Protein AF-A0A2V6M5D1-F1 (afdb_monomer)

Mean predicted aligned error: 11.94 Å

Radius of gyration: 28.1 Å; Cα contacts (8 Å, |Δi|>4): 38; chains: 1; bounding box: 51×30×99 Å

Sequence (93 aa):
MRTALLALLITTSAYAQPTPPLRIGKISVEPLDVYSPAEETHGSFYRLADRLHVETRRKVIERFLLFHEGDVYQPQRLEETERNLRALAFLKS

pLDDT: mean 78.88, std 15.11, range [47.56, 96.44]

Structure (mmCIF, N/CA/C/O backbone):
data_AF-A0A2V6M5D1-F1
#
_entry.id   AF-A0A2V6M5D1-F1
#
loop_
_atom_site.group_PDB
_atom_site.id
_atom_site.type_symbol
_atom_site.label_atom_id
_atom_site.label_alt_id
_atom_site.label_comp_id
_atom_site.label_asym_id
_atom_site.label_entity_id
_atom_site.label_seq_id
_atom_site.pdbx_PDB_ins_code
_atom_site.Cartn_x
_atom_site.Cartn_y
_atom_site.Cartn_z
_atom_site.occupancy
_atom_site.B_iso_or_equiv
_atom_site.auth_seq_id
_atom_site.auth_comp_id
_atom_site.auth_asym_id
_atom_site.auth_atom_id
_atom_site.pdbx_PDB_model_num
ATOM 1 N N . MET A 1 1 ? -28.855 17.820 73.014 1.00 47.56 1 MET A N 1
ATOM 2 C CA . MET A 1 1 ? -29.019 18.469 71.694 1.00 47.56 1 MET A CA 1
ATOM 3 C C . MET A 1 1 ? -27.808 18.101 70.843 1.00 47.56 1 MET A C 1
ATOM 5 O O . MET A 1 1 ? -26.784 18.760 70.935 1.00 47.56 1 MET A O 1
ATOM 9 N N . ARG A 1 2 ? -27.852 16.957 70.147 1.00 47.69 2 ARG A N 1
ATOM 10 C CA . ARG A 1 2 ? -26.720 16.418 69.374 1.00 47.69 2 ARG A CA 1
ATOM 11 C C . ARG A 1 2 ? -27.166 16.214 67.927 1.00 47.69 2 ARG A C 1
ATOM 13 O O . ARG A 1 2 ? -28.024 15.385 67.671 1.00 47.69 2 ARG A O 1
ATOM 20 N N . THR A 1 3 ? -26.591 17.049 67.062 1.00 68.44 3 THR A N 1
ATOM 21 C CA . THR A 1 3 ? -26.067 16.750 65.718 1.00 68.44 3 THR A CA 1
ATOM 22 C C . THR A 1 3 ? -26.927 15.953 64.735 1.00 68.44 3 THR A C 1
ATOM 24 O O . THR A 1 3 ? -27.137 14.761 64.923 1.00 68.44 3 THR A O 1
ATOM 27 N N . ALA A 1 4 ? -27.213 16.561 63.581 1.00 49.47 4 ALA A N 1
ATO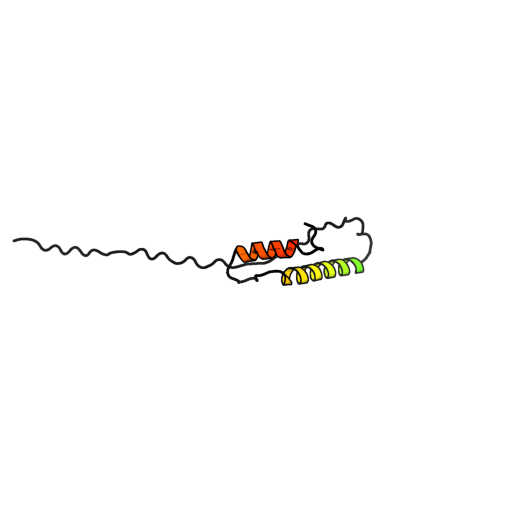M 28 C CA . ALA A 1 4 ? -27.265 15.840 62.309 1.00 49.47 4 ALA A CA 1
ATOM 29 C C . ALA A 1 4 ? -26.898 16.790 61.153 1.00 49.47 4 ALA A C 1
ATOM 31 O O . ALA A 1 4 ? -27.758 17.407 60.534 1.00 49.47 4 ALA A O 1
ATOM 32 N N . LEU A 1 5 ? -25.595 16.941 60.899 1.00 53.66 5 LEU A N 1
ATOM 33 C CA . LEU A 1 5 ? -25.072 17.471 59.639 1.00 53.66 5 LEU A CA 1
ATOM 34 C C . LEU A 1 5 ? -25.016 16.299 58.654 1.00 53.66 5 LEU A C 1
ATOM 36 O O . LEU A 1 5 ? -24.256 15.354 58.859 1.00 53.66 5 LEU A O 1
ATOM 40 N N . LEU A 1 6 ? -25.854 16.342 57.619 1.00 53.69 6 LEU A N 1
ATOM 41 C CA . LEU A 1 6 ? -25.853 15.371 56.529 1.00 53.69 6 LEU A CA 1
ATOM 42 C C . LEU A 1 6 ? -24.736 15.754 55.545 1.00 53.69 6 LEU A C 1
ATOM 44 O O . LEU A 1 6 ? -24.839 16.761 54.848 1.00 53.69 6 LEU A O 1
ATOM 48 N N . ALA A 1 7 ? -23.656 14.975 55.505 1.00 57.41 7 ALA A N 1
ATOM 49 C CA . ALA A 1 7 ? -22.606 15.115 54.501 1.00 57.41 7 ALA A CA 1
ATOM 50 C C . ALA A 1 7 ? -22.949 14.234 53.290 1.00 57.41 7 ALA A C 1
ATOM 52 O O . ALA A 1 7 ? -22.912 13.007 53.371 1.00 57.41 7 ALA A O 1
ATOM 53 N N . LEU A 1 8 ? -23.305 14.866 52.171 1.00 60.06 8 LEU A N 1
ATOM 54 C CA . LEU A 1 8 ? -23.537 14.200 50.892 1.00 60.06 8 LEU A CA 1
ATOM 55 C C . LEU A 1 8 ? -22.181 13.955 50.211 1.00 60.06 8 LEU A C 1
ATOM 57 O O . LEU A 1 8 ? -21.603 14.857 49.608 1.00 60.06 8 LEU A O 1
ATOM 61 N N . LEU A 1 9 ? -21.651 12.740 50.343 1.00 61.53 9 LEU A N 1
ATOM 62 C CA . LEU A 1 9 ? -20.453 12.288 49.632 1.00 61.53 9 LEU A CA 1
ATOM 63 C C . LEU A 1 9 ? -20.813 11.988 48.172 1.00 61.53 9 LEU A C 1
ATOM 65 O O . LEU A 1 9 ? -21.402 10.954 47.868 1.00 61.53 9 LEU A O 1
ATOM 69 N N . ILE A 1 10 ? -20.459 12.899 47.267 1.00 64.94 10 ILE A N 1
ATOM 70 C CA . ILE A 1 10 ? -20.513 12.659 45.823 1.00 64.94 10 ILE A CA 1
ATOM 71 C C . ILE A 1 10 ? -19.240 11.895 45.443 1.00 64.94 10 ILE A C 1
ATOM 73 O O . ILE A 1 10 ? -18.151 12.463 45.407 1.00 64.94 10 ILE A O 1
ATOM 77 N N . THR A 1 11 ? -19.362 10.597 45.181 1.00 66.44 11 THR A N 1
ATOM 78 C CA . THR A 1 11 ? -18.289 9.771 44.617 1.00 66.44 11 THR A CA 1
ATOM 79 C C . THR A 1 11 ? -18.217 9.983 43.104 1.00 66.44 11 THR A C 1
ATOM 81 O O . THR A 1 11 ? -18.936 9.360 42.327 1.00 66.44 11 THR A O 1
ATOM 84 N N . THR A 1 12 ? -17.331 10.867 42.652 1.00 69.25 12 THR A N 1
ATOM 85 C CA . THR A 1 12 ? -16.960 10.982 41.236 1.00 69.25 12 THR A CA 1
ATOM 86 C C . THR A 1 12 ? -16.087 9.792 40.836 1.00 69.25 12 THR A C 1
ATOM 88 O O . THR A 1 12 ? -14.880 9.785 41.062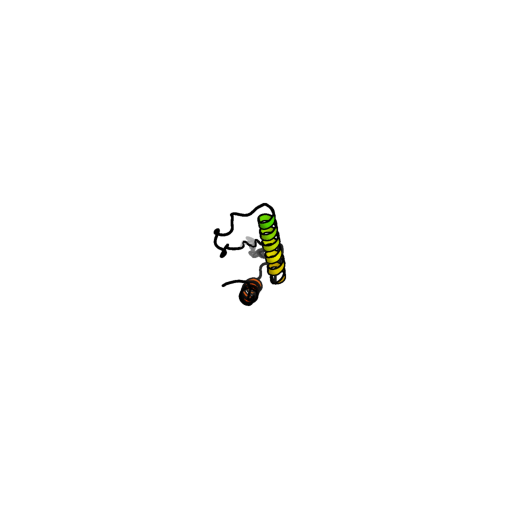 1.00 69.25 12 THR A O 1
ATOM 91 N N . SER A 1 13 ? -16.682 8.762 40.229 1.00 68.25 13 SER A N 1
ATOM 92 C CA . SER A 1 13 ? -15.898 7.771 39.481 1.00 68.25 13 SER A CA 1
ATOM 93 C C . SER A 1 13 ? -15.396 8.406 38.188 1.00 68.25 13 SER A C 1
ATOM 95 O O . SER A 1 13 ? -16.189 8.834 37.349 1.00 68.25 13 SER A O 1
ATOM 97 N N . ALA A 1 14 ? -14.076 8.471 38.027 1.00 71.50 14 ALA A N 1
ATOM 98 C CA . ALA A 1 14 ? -13.444 8.843 36.771 1.00 71.50 14 ALA A CA 1
ATOM 99 C C . ALA A 1 14 ? -13.674 7.719 35.749 1.00 71.50 14 ALA A C 1
ATOM 101 O O . ALA A 1 14 ? -13.009 6.686 35.783 1.00 71.50 14 ALA A O 1
ATOM 102 N N . TYR A 1 15 ? -14.635 7.905 34.846 1.00 72.31 15 TYR A N 1
ATOM 103 C CA . TYR A 1 15 ? -14.753 7.053 33.669 1.00 72.31 15 TYR A CA 1
ATOM 104 C C . TYR A 1 15 ? -13.576 7.358 32.740 1.00 72.31 15 TYR A C 1
ATOM 106 O O . TYR A 1 15 ? -13.514 8.431 32.139 1.00 72.31 15 TYR A O 1
ATOM 114 N N . ALA A 1 16 ? -12.632 6.422 32.624 1.00 75.06 16 ALA A N 1
ATOM 115 C CA . ALA A 1 16 ? -11.635 6.461 31.565 1.00 75.06 16 ALA A CA 1
ATOM 116 C C . ALA A 1 16 ? -12.376 6.371 30.225 1.00 75.06 16 ALA A C 1
ATOM 118 O O . ALA A 1 16 ? -13.015 5.361 29.925 1.00 75.06 16 ALA A O 1
ATOM 119 N N . GLN A 1 17 ? -12.354 7.450 29.447 1.00 77.12 17 GLN A N 1
ATOM 120 C CA . GLN A 1 17 ? -12.951 7.437 28.120 1.00 77.12 17 GLN A CA 1
ATOM 121 C C . GLN A 1 17 ? -12.090 6.535 27.227 1.00 77.12 17 GLN A C 1
ATOM 123 O O . GLN A 1 17 ? -10.876 6.743 27.166 1.00 77.12 17 GLN A O 1
ATOM 128 N N . PRO A 1 18 ? -12.668 5.525 26.558 1.00 78.75 18 PRO A N 1
ATOM 129 C CA . PRO A 1 18 ? -11.906 4.693 25.643 1.00 78.75 18 PRO A CA 1
ATOM 130 C C . PRO A 1 18 ? -11.384 5.568 24.503 1.00 78.75 18 PRO A C 1
ATOM 132 O O . PRO A 1 18 ? -12.164 6.196 23.784 1.00 78.75 18 PRO A O 1
ATOM 135 N N . THR A 1 19 ? -10.061 5.626 24.346 1.00 84.75 19 THR A N 1
ATOM 136 C CA . THR A 1 19 ? -9.444 6.311 23.211 1.00 84.75 19 THR A CA 1
ATOM 137 C C . THR A 1 19 ? -9.910 5.625 21.929 1.00 84.75 19 THR A C 1
ATOM 139 O O . THR A 1 19 ? -9.806 4.397 21.831 1.00 84.75 19 THR A O 1
ATOM 142 N N . PRO A 1 20 ? -10.437 6.373 20.946 1.00 85.50 20 PRO A N 1
ATOM 143 C CA . PRO A 1 20 ? -10.857 5.777 19.691 1.00 85.50 20 PRO A CA 1
ATOM 144 C C . PRO A 1 20 ? -9.661 5.090 19.011 1.00 85.50 20 PRO A C 1
ATOM 146 O O . PRO A 1 20 ? -8.540 5.605 19.073 1.00 85.50 20 PRO A O 1
ATOM 149 N N . PRO A 1 21 ? -9.873 3.929 18.368 1.00 90.56 21 PRO A N 1
ATOM 150 C CA . PRO A 1 21 ? -8.795 3.207 17.710 1.00 90.56 21 PRO A CA 1
ATOM 151 C C . PRO A 1 21 ? -8.206 4.045 16.573 1.00 90.56 21 PRO A C 1
ATOM 153 O O . PRO A 1 21 ? -8.941 4.662 15.797 1.00 90.56 21 PRO A O 1
ATOM 156 N N . LEU A 1 22 ? -6.876 4.034 16.458 1.00 94.88 22 LEU A N 1
ATOM 157 C CA . LEU A 1 22 ? -6.179 4.661 15.339 1.00 94.88 22 LEU A CA 1
ATOM 158 C C . LEU A 1 22 ? -6.589 3.977 14.028 1.00 94.88 22 LEU A C 1
ATOM 160 O O . LEU A 1 22 ? -6.858 2.774 14.004 1.00 94.88 22 LEU A O 1
ATOM 164 N N . ARG A 1 23 ? -6.633 4.741 12.937 1.00 96.44 23 ARG A N 1
ATOM 165 C CA . ARG A 1 23 ? -6.974 4.243 11.603 1.00 96.44 23 ARG A CA 1
ATOM 166 C C . ARG A 1 23 ? -5.876 4.558 10.604 1.00 96.44 23 ARG A C 1
ATOM 168 O O . ARG A 1 23 ? -5.178 5.561 10.744 1.00 96.44 23 ARG A O 1
ATOM 175 N N . ILE A 1 24 ? -5.755 3.712 9.589 1.00 96.38 24 ILE A N 1
ATOM 176 C CA . ILE A 1 24 ? -4.898 3.979 8.437 1.00 96.38 24 ILE A CA 1
ATOM 177 C C . ILE A 1 24 ? -5.468 5.187 7.689 1.00 96.38 24 ILE A C 1
ATOM 179 O O . ILE A 1 24 ? -6.637 5.187 7.312 1.00 96.38 24 ILE A O 1
ATOM 183 N N . GLY A 1 25 ? -4.652 6.226 7.513 1.00 95.44 25 GLY A N 1
ATOM 184 C CA . GLY A 1 25 ? -5.044 7.451 6.816 1.00 95.44 25 GLY A CA 1
ATOM 185 C C . GLY A 1 25 ? -4.874 7.317 5.308 1.00 95.44 25 GLY A C 1
ATOM 186 O O . GLY A 1 25 ? -5.809 6.949 4.611 1.00 95.44 25 GLY A O 1
ATOM 187 N N . LYS A 1 26 ? -3.667 7.622 4.825 1.00 95.31 26 LYS A N 1
ATOM 188 C CA . LYS A 1 26 ? -3.293 7.541 3.413 1.00 95.31 26 LYS A CA 1
ATOM 189 C C . LYS A 1 26 ? -2.168 6.531 3.221 1.00 95.31 26 LYS A C 1
ATOM 191 O O . LYS A 1 26 ? -1.222 6.525 4.009 1.00 95.31 26 LYS A O 1
ATOM 196 N N . ILE A 1 27 ? -2.245 5.733 2.164 1.00 93.00 27 ILE A N 1
ATOM 197 C CA . ILE A 1 27 ? -1.178 4.832 1.728 1.00 93.00 27 ILE A CA 1
ATOM 198 C C . ILE A 1 27 ? -0.532 5.430 0.473 1.00 93.00 27 ILE A C 1
ATOM 200 O O . ILE A 1 27 ? -1.205 5.745 -0.507 1.00 93.00 27 ILE A O 1
ATOM 204 N N . SER A 1 28 ? 0.788 5.606 0.492 1.00 90.69 28 SER A N 1
ATOM 205 C CA . SER A 1 28 ? 1.568 6.057 -0.664 1.00 90.69 28 SER A CA 1
ATOM 206 C C . SER A 1 28 ? 2.652 5.043 -1.010 1.00 90.69 28 SER A C 1
ATOM 208 O O . SER A 1 28 ? 3.303 4.478 -0.136 1.00 90.69 28 SER A O 1
ATOM 210 N N . VAL A 1 29 ? 2.837 4.816 -2.311 1.00 87.12 29 VAL A N 1
ATOM 211 C CA . VAL A 1 29 ? 3.886 3.952 -2.858 1.00 87.12 29 VAL A CA 1
ATOM 212 C C . VAL A 1 29 ? 4.773 4.806 -3.750 1.00 87.12 29 VAL A C 1
ATOM 214 O O . VAL A 1 29 ? 4.336 5.263 -4.814 1.00 87.12 29 VAL A O 1
ATOM 217 N N . GLU A 1 30 ? 6.004 5.015 -3.296 1.00 83.56 30 GLU A N 1
ATOM 218 C CA . GLU A 1 30 ? 7.016 5.832 -3.961 1.00 83.56 30 GLU A CA 1
ATOM 219 C C . GLU A 1 30 ? 8.125 4.916 -4.495 1.00 83.56 30 GLU A C 1
ATOM 221 O O . GLU A 1 30 ? 8.846 4.301 -3.706 1.00 83.56 30 GLU A O 1
ATOM 226 N N . PRO A 1 31 ? 8.241 4.743 -5.823 1.00 75.00 31 PRO A N 1
ATOM 227 C CA . PRO A 1 31 ? 9.360 4.011 -6.394 1.00 75.00 31 PRO A CA 1
ATOM 228 C C . PRO A 1 31 ? 10.648 4.820 -6.196 1.00 75.00 31 PRO A C 1
ATOM 230 O O . PRO A 1 31 ? 10.711 5.989 -6.564 1.00 75.00 31 PRO A O 1
ATOM 233 N N . LEU A 1 32 ? 11.675 4.192 -5.623 1.00 71.88 32 LEU A N 1
ATOM 234 C CA . LEU A 1 32 ? 13.030 4.739 -5.606 1.00 71.88 32 LEU A CA 1
ATOM 235 C C . LEU A 1 32 ? 13.704 4.364 -6.929 1.00 71.88 32 LEU A C 1
ATOM 237 O O . LEU A 1 32 ? 13.841 3.177 -7.241 1.00 71.88 32 LEU A O 1
ATOM 241 N N . ASP A 1 33 ? 14.097 5.363 -7.716 1.00 61.62 33 ASP A N 1
ATOM 242 C CA . ASP A 1 33 ? 14.775 5.145 -8.992 1.00 61.62 33 ASP A CA 1
ATOM 243 C C . ASP A 1 33 ? 16.181 4.583 -8.756 1.00 61.62 33 ASP A C 1
ATOM 245 O O . ASP A 1 33 ? 17.131 5.289 -8.431 1.00 61.62 33 ASP A O 1
ATOM 249 N N . VAL A 1 34 ? 16.310 3.266 -8.916 1.00 56.38 34 VAL A N 1
ATOM 250 C CA . VAL A 1 34 ?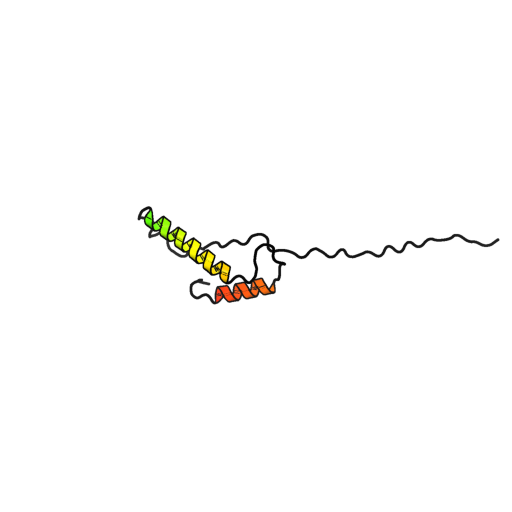 17.602 2.563 -9.007 1.00 56.38 34 VAL A CA 1
ATOM 251 C C . VAL A 1 34 ? 18.106 2.462 -10.450 1.00 56.38 34 VAL A C 1
ATOM 253 O O . VAL A 1 34 ? 19.193 1.933 -10.680 1.00 56.38 34 VAL A O 1
ATOM 256 N N . TYR A 1 35 ? 17.323 2.942 -11.419 1.00 54.34 35 TYR A N 1
ATOM 257 C CA . TYR A 1 35 ? 17.705 2.986 -12.826 1.00 54.34 35 TYR A CA 1
ATOM 258 C C . TYR A 1 35 ? 18.378 4.323 -13.124 1.00 54.34 35 TYR A C 1
ATOM 260 O O . TYR A 1 35 ? 17.842 5.391 -12.846 1.00 54.34 35 TYR A O 1
ATOM 268 N N . SER A 1 36 ? 19.599 4.246 -13.639 1.00 52.94 36 SER A N 1
ATOM 269 C CA . SER A 1 36 ? 20.432 5.393 -13.976 1.00 52.94 36 SER A CA 1
ATOM 270 C C . SER A 1 36 ? 19.727 6.297 -15.003 1.00 52.94 36 SER A C 1
ATOM 272 O O . SER A 1 36 ? 19.226 5.770 -15.995 1.00 52.94 36 SER A O 1
ATOM 274 N N . PRO A 1 37 ? 19.793 7.637 -14.884 1.00 52.69 37 PRO A N 1
ATOM 275 C CA . PRO A 1 37 ? 19.226 8.589 -15.857 1.00 52.69 37 PRO A CA 1
ATOM 276 C C . PRO A 1 37 ? 19.902 8.572 -17.250 1.00 52.69 37 PRO A C 1
ATOM 278 O O . PRO A 1 37 ? 19.694 9.457 -18.073 1.00 52.69 37 PRO A O 1
ATOM 281 N N . ALA A 1 38 ? 20.732 7.569 -17.550 1.00 53.00 38 ALA A N 1
ATOM 282 C CA . ALA A 1 38 ? 21.536 7.495 -18.768 1.00 53.00 38 ALA A CA 1
ATOM 283 C C . ALA A 1 38 ? 20.740 7.104 -20.035 1.00 53.00 38 ALA A C 1
ATOM 285 O O . ALA A 1 38 ? 21.305 7.127 -21.125 1.00 53.00 38 ALA A O 1
ATOM 286 N N . GLU A 1 39 ? 19.447 6.780 -19.922 1.00 55.00 39 GLU A N 1
ATOM 287 C CA . GLU A 1 39 ? 18.586 6.390 -21.055 1.00 55.00 39 GLU A CA 1
ATOM 288 C C . GLU A 1 39 ? 17.607 7.500 -21.509 1.00 55.00 39 GLU A C 1
ATOM 290 O O . GLU A 1 39 ? 16.819 7.298 -22.431 1.00 55.00 39 GLU A O 1
ATOM 295 N N . GLU A 1 40 ? 17.678 8.709 -20.936 1.00 53.44 40 GLU A N 1
ATOM 296 C CA . GLU A 1 40 ? 16.698 9.798 -21.147 1.00 53.44 40 GLU A CA 1
ATOM 297 C C . GLU A 1 40 ? 16.693 10.471 -22.541 1.00 53.44 40 GLU A C 1
ATOM 299 O O . GLU A 1 40 ? 15.981 11.451 -22.761 1.00 53.44 40 GLU A O 1
ATOM 304 N N . THR A 1 41 ? 17.416 9.962 -23.544 1.00 55.94 41 THR A N 1
ATOM 305 C CA . THR A 1 41 ? 17.543 10.663 -24.845 1.00 55.94 41 THR A CA 1
ATOM 306 C C . THR A 1 41 ? 16.421 10.358 -25.861 1.00 55.94 41 THR A C 1
ATOM 308 O O . THR A 1 41 ? 16.454 10.858 -26.986 1.00 55.94 41 THR A O 1
ATOM 311 N N . HIS A 1 42 ? 15.369 9.600 -25.520 1.00 56.09 42 HIS A N 1
ATOM 312 C CA . HIS A 1 42 ? 14.414 9.121 -26.536 1.00 56.09 42 HIS A CA 1
ATOM 313 C C . HIS A 1 42 ? 12.916 9.330 -26.207 1.00 56.09 42 HIS A C 1
ATOM 315 O O . HIS A 1 42 ? 12.264 8.497 -25.600 1.00 56.09 42 HIS A O 1
ATOM 321 N N . GLY A 1 43 ? 12.319 10.406 -26.743 1.00 65.75 43 GLY A N 1
ATOM 322 C CA . GLY A 1 43 ? 10.916 10.456 -27.209 1.00 65.75 43 GLY A CA 1
ATOM 323 C C . GLY A 1 43 ? 9.743 10.361 -26.204 1.00 65.75 43 GLY A C 1
ATOM 324 O O . GLY A 1 43 ? 9.874 10.146 -25.006 1.00 65.75 43 GLY A O 1
ATOM 325 N N . SER A 1 44 ? 8.518 10.544 -26.717 1.00 73.50 44 SER A N 1
ATOM 326 C CA . SER A 1 44 ? 7.257 10.466 -25.951 1.00 73.50 44 SER A CA 1
ATOM 327 C C . SER A 1 44 ? 6.841 9.043 -25.556 1.00 73.50 44 SER A C 1
ATOM 329 O O . SER A 1 44 ? 6.075 8.889 -24.608 1.00 73.50 44 SER A O 1
ATOM 331 N N . PHE A 1 45 ? 7.343 8.023 -26.258 1.00 77.12 45 PHE A N 1
ATOM 332 C CA . PHE A 1 45 ? 7.010 6.613 -26.040 1.00 77.12 45 PHE A CA 1
ATOM 333 C C . PHE A 1 45 ? 7.595 6.056 -24.733 1.00 77.12 45 PHE A C 1
ATOM 335 O O . PHE A 1 45 ? 6.879 5.411 -23.973 1.00 77.12 45 PHE A O 1
ATOM 342 N N . TYR A 1 46 ? 8.856 6.367 -24.423 1.00 69.62 46 TYR A N 1
ATOM 343 C CA . TYR A 1 46 ? 9.506 5.899 -23.194 1.00 69.62 46 TYR A CA 1
ATOM 344 C C . TYR A 1 46 ? 8.841 6.483 -21.943 1.00 69.62 46 TYR A C 1
ATOM 346 O O . TYR A 1 46 ? 8.494 5.738 -21.035 1.00 69.62 46 TYR A O 1
ATOM 354 N N . ARG A 1 47 ? 8.463 7.771 -21.969 1.00 74.56 47 ARG A N 1
ATOM 355 C CA . ARG A 1 47 ? 7.686 8.399 -20.879 1.00 74.56 47 ARG A CA 1
ATOM 356 C C . ARG A 1 47 ? 6.355 7.693 -20.591 1.00 74.56 47 ARG A C 1
ATOM 358 O O . ARG A 1 47 ? 5.874 7.715 -19.458 1.00 74.56 47 ARG A O 1
ATOM 365 N N . LEU A 1 48 ? 5.726 7.107 -21.614 1.00 81.06 48 LEU A N 1
ATOM 366 C CA . LEU A 1 48 ? 4.511 6.311 -21.438 1.00 81.06 48 LEU A CA 1
ATOM 367 C C . LEU A 1 48 ? 4.831 4.952 -20.809 1.00 81.06 48 LEU A C 1
ATOM 369 O O . LEU A 1 48 ? 4.123 4.539 -19.892 1.00 81.06 48 LEU A O 1
ATOM 373 N N . ALA A 1 49 ? 5.888 4.286 -21.278 1.00 78.06 49 ALA A N 1
ATOM 374 C CA . ALA A 1 49 ? 6.344 3.014 -20.730 1.00 78.06 49 ALA A CA 1
ATOM 375 C C . ALA A 1 49 ? 6.718 3.141 -19.245 1.00 78.06 49 ALA A C 1
ATOM 377 O O . ALA A 1 49 ? 6.242 2.346 -18.437 1.00 78.06 49 ALA A O 1
ATOM 378 N N . ASP A 1 50 ? 7.455 4.187 -18.864 1.00 78.12 50 ASP A N 1
ATOM 379 C CA . ASP A 1 50 ? 7.833 4.448 -17.471 1.00 78.12 50 ASP A CA 1
ATOM 380 C C . ASP A 1 50 ? 6.602 4.644 -16.585 1.00 78.12 50 ASP A C 1
ATOM 382 O O . ASP A 1 50 ? 6.470 4.025 -15.528 1.00 78.12 50 ASP A O 1
ATOM 386 N N . ARG A 1 51 ? 5.634 5.449 -17.042 1.00 81.62 51 ARG A N 1
ATOM 387 C CA . ARG A 1 51 ? 4.381 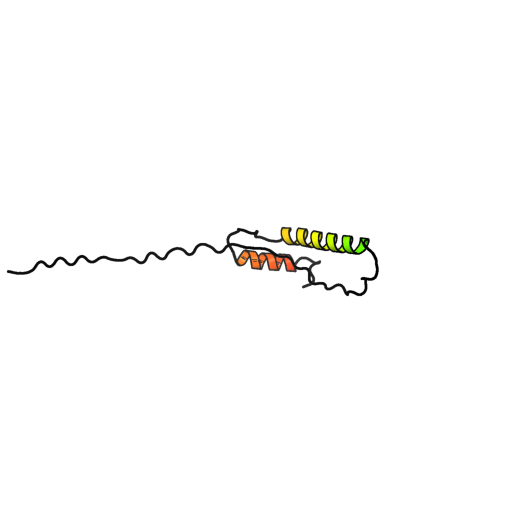5.666 -16.307 1.00 81.62 51 ARG A CA 1
ATOM 388 C C . ARG A 1 51 ? 3.582 4.376 -16.146 1.00 81.62 51 ARG A C 1
ATOM 390 O O . ARG A 1 51 ? 3.097 4.100 -15.048 1.00 81.62 51 ARG A O 1
ATOM 397 N N . LEU A 1 52 ? 3.451 3.600 -17.220 1.00 84.00 52 LEU A N 1
ATOM 398 C CA . LEU A 1 52 ? 2.762 2.312 -17.201 1.00 84.00 52 LEU A CA 1
ATOM 399 C C . LEU A 1 52 ? 3.448 1.347 -16.223 1.00 84.00 52 LEU A C 1
ATOM 401 O O . LEU A 1 52 ? 2.776 0.650 -15.461 1.00 84.00 52 LEU A O 1
ATOM 405 N N . HIS A 1 53 ? 4.781 1.339 -16.205 1.00 82.00 53 HIS A N 1
ATOM 406 C CA . HIS A 1 53 ? 5.579 0.512 -15.304 1.00 82.00 53 HIS A CA 1
ATOM 407 C C . HIS A 1 53 ? 5.383 0.908 -13.840 1.00 82.00 53 HIS A C 1
ATOM 409 O O . HIS A 1 53 ? 5.125 0.047 -12.998 1.00 82.00 53 HIS A O 1
ATOM 415 N N . VAL A 1 54 ? 5.422 2.209 -13.534 1.00 81.12 54 VAL A N 1
ATOM 416 C CA . VAL A 1 54 ? 5.154 2.745 -12.189 1.00 81.12 54 VAL A CA 1
AT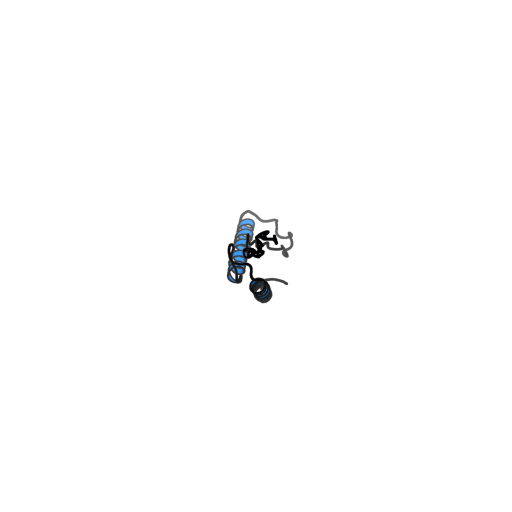OM 417 C C . VAL A 1 54 ? 3.747 2.377 -11.719 1.00 81.12 54 VAL A C 1
ATOM 419 O O . VAL A 1 54 ? 3.569 1.915 -10.590 1.00 81.12 54 VAL A O 1
ATOM 422 N N . GLU A 1 55 ? 2.737 2.540 -12.574 1.00 83.62 55 GLU A N 1
ATOM 423 C CA . GLU A 1 55 ? 1.356 2.180 -12.244 1.00 83.62 55 GLU A CA 1
ATOM 424 C C . GLU A 1 55 ? 1.200 0.672 -12.006 1.00 83.62 55 GLU A C 1
ATOM 426 O O . GLU A 1 55 ? 0.538 0.255 -11.053 1.00 83.62 55 GLU A O 1
ATOM 431 N N . THR A 1 56 ? 1.854 -0.150 -12.829 1.00 82.31 56 THR A N 1
ATOM 432 C CA . THR A 1 56 ? 1.825 -1.610 -12.693 1.00 82.31 56 THR A CA 1
ATOM 433 C C . THR A 1 56 ? 2.461 -2.049 -11.378 1.00 82.31 56 THR A C 1
ATOM 435 O O . THR A 1 56 ? 1.853 -2.821 -10.639 1.00 82.31 56 THR A O 1
ATOM 438 N N . ARG A 1 57 ? 3.636 -1.513 -11.022 1.00 84.12 57 ARG A N 1
ATOM 439 C CA . ARG A 1 57 ? 4.298 -1.804 -9.738 1.00 84.12 57 ARG A CA 1
ATOM 440 C C . ARG A 1 57 ? 3.418 -1.428 -8.550 1.00 84.12 57 ARG A C 1
ATOM 442 O O . ARG A 1 57 ? 3.281 -2.233 -7.634 1.00 84.12 57 ARG A O 1
ATOM 449 N N . ARG A 1 58 ? 2.779 -0.253 -8.588 1.00 87.44 58 ARG A N 1
ATOM 450 C CA . ARG A 1 58 ? 1.843 0.180 -7.540 1.00 87.44 58 ARG A CA 1
ATOM 451 C C . ARG A 1 58 ? 0.698 -0.817 -7.367 1.00 87.44 58 ARG A C 1
ATOM 453 O O . ARG A 1 58 ? 0.497 -1.312 -6.265 1.00 87.44 58 ARG A O 1
ATOM 460 N N . LYS A 1 59 ? 0.026 -1.183 -8.463 1.00 88.62 59 LYS A N 1
ATOM 461 C CA . LYS A 1 59 ? -1.072 -2.166 -8.456 1.00 88.62 59 LYS A CA 1
ATOM 462 C C . LYS A 1 59 ? -0.645 -3.537 -7.939 1.00 88.62 59 LYS A C 1
ATOM 464 O O . LYS A 1 59 ? -1.468 -4.266 -7.393 1.00 88.62 59 LYS A O 1
ATOM 469 N N . VAL A 1 60 ? 0.608 -3.926 -8.161 1.00 88.38 60 VAL A N 1
ATOM 470 C CA . VAL A 1 60 ? 1.153 -5.173 -7.619 1.00 88.38 60 VAL A CA 1
ATOM 471 C C . VAL A 1 60 ? 1.386 -5.032 -6.114 1.00 88.38 60 VAL A C 1
ATOM 473 O O . VAL A 1 60 ? 0.892 -5.871 -5.375 1.00 88.38 60 VAL A O 1
ATOM 476 N N . ILE A 1 61 ? 2.052 -3.967 -5.654 1.00 89.81 61 ILE A N 1
ATOM 477 C CA . ILE A 1 61 ? 2.332 -3.711 -4.227 1.00 89.81 61 ILE A CA 1
ATOM 478 C C . ILE A 1 61 ? 1.040 -3.647 -3.404 1.00 89.81 61 ILE A C 1
ATOM 480 O O . ILE A 1 61 ? 0.954 -4.298 -2.367 1.00 89.81 61 ILE A O 1
ATOM 484 N N . GLU A 1 62 ? 0.019 -2.938 -3.891 1.00 90.00 62 GLU A N 1
ATOM 485 C CA . GLU A 1 62 ? -1.286 -2.808 -3.226 1.00 90.00 62 GLU A CA 1
ATOM 486 C C . GLU A 1 62 ? -1.944 -4.166 -2.929 1.00 90.00 62 GLU A C 1
ATOM 488 O O . GLU A 1 62 ? -2.593 -4.318 -1.900 1.00 90.00 62 GLU A O 1
ATOM 493 N N . ARG A 1 63 ? -1.727 -5.187 -3.772 1.00 89.88 63 ARG A N 1
ATOM 494 C CA . ARG A 1 63 ? -2.282 -6.540 -3.566 1.00 89.88 63 ARG A CA 1
ATOM 495 C C . ARG A 1 63 ? -1.624 -7.309 -2.423 1.00 89.88 63 ARG A C 1
ATOM 497 O O . ARG A 1 63 ? -2.200 -8.291 -1.963 1.00 89.88 63 ARG A O 1
ATOM 504 N N . PHE A 1 64 ? -0.427 -6.908 -2.002 1.00 91.06 64 PHE A N 1
ATOM 505 C CA . PHE A 1 64 ? 0.305 -7.544 -0.905 1.00 91.06 64 PHE A CA 1
ATOM 506 C C . PHE A 1 64 ? 0.095 -6.836 0.439 1.00 91.06 64 PHE A C 1
ATOM 508 O O . PHE A 1 64 ? 0.550 -7.346 1.464 1.00 91.06 64 PHE A O 1
ATOM 515 N N . LEU A 1 65 ? -0.592 -5.688 0.457 1.00 94.50 65 LEU A N 1
ATOM 516 C CA . LEU A 1 65 ? -0.920 -4.983 1.692 1.00 94.50 65 LEU A CA 1
ATOM 517 C C . LEU A 1 65 ? -2.017 -5.736 2.452 1.00 94.50 65 LEU A C 1
ATOM 519 O O . LEU A 1 65 ? -3.074 -6.049 1.911 1.00 94.50 65 LEU A O 1
ATOM 523 N N . LEU A 1 66 ? -1.784 -6.004 3.738 1.00 95.94 66 LEU A N 1
ATOM 524 C CA . LEU A 1 66 ? -2.757 -6.676 4.613 1.00 95.94 66 LEU A CA 1
ATOM 525 C C . LEU A 1 66 ? -3.756 -5.705 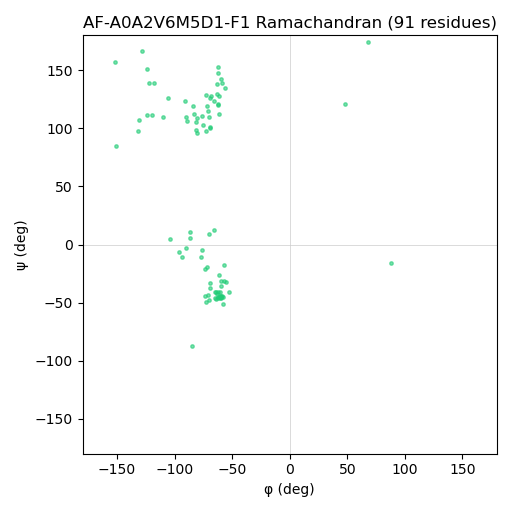5.264 1.00 95.94 66 LEU A C 1
ATOM 527 O O . LEU A 1 66 ? -4.468 -6.072 6.202 1.00 95.94 66 LEU A O 1
ATOM 531 N N . PHE A 1 67 ? -3.777 -4.457 4.805 1.00 95.62 67 PHE A N 1
ATOM 532 C CA . PHE A 1 67 ? -4.578 -3.359 5.330 1.00 95.62 67 PHE A CA 1
ATOM 533 C C . PHE A 1 67 ? -4.885 -2.352 4.218 1.00 95.62 67 PHE A C 1
ATOM 535 O O . PHE A 1 67 ? -4.146 -2.249 3.239 1.00 95.62 67 PHE A O 1
ATOM 542 N N . HIS A 1 68 ? -5.953 -1.583 4.408 1.00 95.56 68 HIS A N 1
ATOM 543 C CA . HIS A 1 68 ? -6.393 -0.525 3.504 1.00 95.56 68 HIS A CA 1
ATOM 544 C C . HIS A 1 68 ? -6.610 0.788 4.261 1.00 95.56 68 HIS A C 1
ATOM 546 O O . HIS A 1 68 ? -6.673 0.822 5.492 1.00 95.56 68 HIS A O 1
ATOM 552 N N . GLU A 1 69 ? -6.734 1.889 3.521 1.00 95.75 69 GLU A N 1
ATOM 553 C CA . GLU A 1 69 ? -7.146 3.175 4.087 1.00 95.75 69 GLU A CA 1
ATOM 554 C C . GLU A 1 69 ? -8.494 3.039 4.813 1.00 95.75 69 GLU A C 1
ATOM 556 O O . GLU A 1 69 ? -9.430 2.409 4.323 1.00 95.75 69 GLU A O 1
ATOM 561 N N . GLY A 1 70 ? -8.585 3.613 6.011 1.00 95.44 70 GLY A N 1
ATOM 562 C CA . GLY A 1 70 ? -9.754 3.519 6.884 1.00 95.44 70 GLY A CA 1
ATOM 563 C C . GLY A 1 70 ? -9.770 2.314 7.831 1.00 95.44 70 GLY A C 1
ATOM 564 O O . GLY A 1 70 ? -10.510 2.363 8.822 1.00 95.44 70 GLY A O 1
ATOM 565 N N . ASP A 1 71 ? -8.949 1.281 7.609 1.00 96.00 71 ASP A N 1
ATOM 566 C CA . ASP A 1 71 ? -8.849 0.134 8.520 1.00 96.00 71 ASP A CA 1
ATOM 567 C C . ASP A 1 71 ? -8.351 0.555 9.908 1.00 96.00 71 ASP A C 1
ATOM 569 O O . ASP A 1 71 ? -7.615 1.533 10.063 1.00 96.00 71 ASP A O 1
ATOM 573 N N . VAL A 1 72 ? -8.729 -0.214 10.935 1.00 96.25 72 VAL A N 1
ATOM 574 C CA . VAL A 1 72 ? -8.139 -0.066 12.271 1.00 96.25 72 VAL A CA 1
ATOM 575 C C . VAL A 1 72 ? -6.652 -0.396 12.192 1.00 96.25 72 VAL A C 1
ATOM 577 O O . VAL A 1 72 ? -6.260 -1.447 11.685 1.00 96.25 72 VAL A O 1
ATOM 580 N N . TYR A 1 73 ? -5.829 0.500 12.721 1.00 95.25 73 TYR A N 1
ATOM 581 C CA . TYR A 1 73 ? -4.386 0.342 12.772 1.00 95.25 73 TYR A CA 1
ATOM 582 C C . TYR A 1 73 ? -4.006 -0.876 13.624 1.00 95.25 73 TYR A C 1
ATOM 584 O O . TYR A 1 73 ? -4.326 -0.948 14.812 1.00 95.25 73 TYR A O 1
ATOM 592 N N . GLN A 1 74 ? -3.302 -1.826 13.009 1.00 96.19 74 GLN A N 1
ATOM 593 C CA . GLN A 1 74 ? -2.808 -3.041 13.653 1.00 96.19 74 GLN A CA 1
ATOM 594 C C . GLN A 1 74 ? -1.319 -3.223 13.319 1.00 96.19 74 GLN A C 1
ATOM 596 O O . GLN A 1 74 ? -1.011 -3.612 12.191 1.00 96.19 74 GLN A O 1
ATOM 601 N N . PRO A 1 75 ? -0.392 -2.995 14.271 1.00 94.69 75 PRO A N 1
ATOM 602 C CA . PRO A 1 75 ? 1.053 -3.071 14.022 1.00 94.69 75 PRO A CA 1
ATOM 603 C C . PRO A 1 75 ? 1.505 -4.383 13.368 1.00 94.69 75 PRO A C 1
ATOM 605 O O . PRO A 1 75 ? 2.280 -4.377 12.419 1.00 94.69 75 PRO A O 1
ATOM 608 N N . GLN A 1 76 ? 0.936 -5.506 13.808 1.00 96.12 76 GLN A N 1
ATOM 609 C CA . GLN A 1 76 ? 1.262 -6.841 13.297 1.00 96.12 76 GLN A CA 1
ATOM 610 C C . GLN A 1 76 ? 0.994 -6.980 11.792 1.00 96.12 76 GLN A C 1
ATOM 612 O O . GLN A 1 76 ? 1.754 -7.637 11.086 1.00 96.12 76 GLN A O 1
ATOM 617 N N . ARG A 1 77 ? -0.062 -6.335 11.274 1.00 95.81 77 ARG A N 1
ATOM 618 C CA . ARG A 1 77 ? -0.369 -6.351 9.837 1.00 95.81 77 ARG A CA 1
ATOM 619 C C . ARG A 1 77 ? 0.649 -5.565 9.024 1.00 95.81 77 ARG A C 1
ATOM 621 O O . ARG A 1 77 ? 0.916 -5.946 7.887 1.00 95.81 77 ARG A O 1
ATOM 628 N N . LEU A 1 78 ? 1.205 -4.491 9.584 1.00 94.44 78 LEU A N 1
ATOM 629 C CA . LEU A 1 78 ? 2.248 -3.702 8.930 1.00 94.44 78 LEU A CA 1
ATOM 630 C C . LEU A 1 78 ? 3.551 -4.496 8.859 1.00 94.44 78 LEU A C 1
ATOM 632 O O . LEU A 1 78 ? 4.120 -4.612 7.779 1.00 94.44 78 LEU A O 1
ATOM 636 N N . GLU A 1 79 ? 3.973 -5.099 9.971 1.00 95.44 79 GLU A N 1
ATOM 637 C CA . GLU A 1 79 ? 5.175 -5.942 10.022 1.00 95.44 79 GLU A CA 1
ATOM 638 C C . GLU A 1 79 ? 5.077 -7.133 9.062 1.00 95.44 79 GLU A C 1
ATOM 640 O O . GLU A 1 79 ? 6.016 -7.431 8.324 1.00 95.44 79 GLU A O 1
ATOM 645 N N . GLU A 1 80 ? 3.924 -7.802 9.024 1.00 95.62 80 GLU A N 1
ATOM 646 C CA . GLU A 1 80 ? 3.715 -8.939 8.129 1.00 95.62 80 GLU A CA 1
ATOM 647 C C . GLU A 1 80 ? 3.645 -8.503 6.658 1.00 95.62 80 GLU A C 1
ATOM 649 O O . GLU A 1 80 ? 4.214 -9.154 5.784 1.00 95.62 80 GLU A O 1
ATOM 654 N N . THR A 1 81 ? 3.035 -7.349 6.374 1.00 95.06 81 THR A N 1
ATOM 655 C CA . THR A 1 81 ? 3.069 -6.745 5.033 1.00 95.06 81 THR A CA 1
ATOM 656 C C . THR A 1 81 ? 4.505 -6.442 4.606 1.00 95.06 81 THR A C 1
ATOM 658 O O . THR A 1 81 ? 4.901 -6.769 3.494 1.00 95.06 81 THR A O 1
ATOM 661 N N . GLU A 1 82 ? 5.317 -5.864 5.489 1.00 92.88 82 GLU A N 1
ATOM 662 C CA . GLU A 1 82 ? 6.721 -5.551 5.224 1.00 92.88 82 GLU A CA 1
ATOM 663 C C . GLU A 1 82 ? 7.543 -6.821 4.937 1.00 92.88 82 GLU A C 1
ATOM 665 O O . GLU A 1 82 ? 8.363 -6.851 4.017 1.00 92.88 82 GLU A O 1
ATOM 670 N N . ARG A 1 83 ? 7.295 -7.907 5.683 1.00 91.50 83 ARG A N 1
ATOM 671 C CA . ARG A 1 83 ? 7.885 -9.231 5.417 1.00 91.50 83 ARG A CA 1
ATOM 672 C C . ARG A 1 83 ? 7.469 -9.778 4.053 1.00 91.50 83 ARG A C 1
ATOM 674 O O . ARG A 1 83 ? 8.340 -10.209 3.300 1.00 91.50 83 ARG A O 1
ATOM 681 N N . ASN A 1 84 ? 6.183 -9.706 3.718 1.00 91.19 84 ASN A N 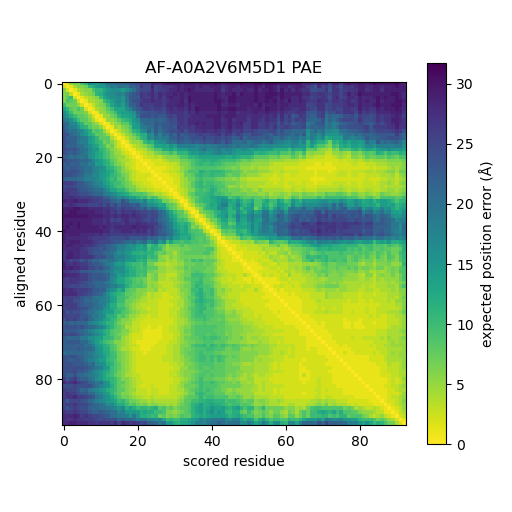1
ATOM 682 C CA . ASN A 1 84 ? 5.667 -10.139 2.420 1.00 91.19 84 ASN A CA 1
ATOM 683 C C . ASN A 1 84 ? 6.293 -9.348 1.271 1.00 91.19 84 ASN A C 1
ATOM 685 O O . ASN A 1 84 ? 6.728 -9.941 0.288 1.00 91.19 84 ASN A O 1
ATOM 689 N N . LEU A 1 85 ? 6.398 -8.025 1.412 1.00 90.38 85 LEU A N 1
ATOM 690 C CA . LEU A 1 85 ? 7.022 -7.166 0.410 1.00 90.38 85 LEU A CA 1
ATOM 691 C C . LEU A 1 85 ? 8.508 -7.505 0.225 1.00 90.38 85 LEU A C 1
ATOM 693 O O . LEU A 1 85 ? 8.956 -7.631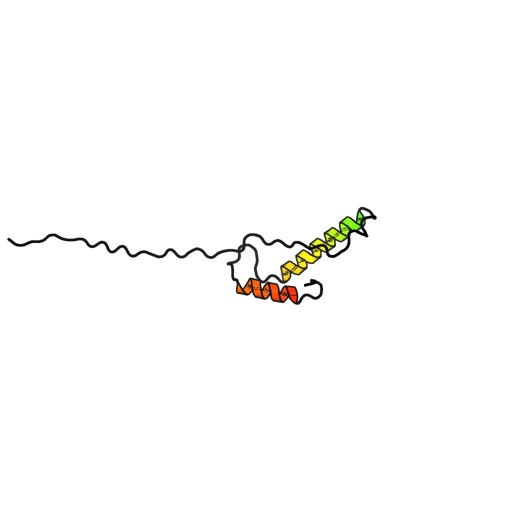 -0.910 1.00 90.38 85 LEU A O 1
ATOM 697 N N . ARG A 1 86 ? 9.266 -7.746 1.303 1.00 88.38 86 ARG A N 1
ATOM 698 C CA . ARG A 1 86 ? 10.676 -8.179 1.208 1.00 88.38 86 ARG A CA 1
ATOM 699 C C . ARG A 1 86 ? 10.875 -9.518 0.499 1.00 88.38 86 ARG A C 1
ATOM 701 O O . ARG A 1 86 ? 11.947 -9.754 -0.047 1.00 88.38 86 ARG A O 1
ATOM 708 N N . ALA A 1 87 ? 9.872 -10.394 0.507 1.00 88.06 87 ALA A N 1
ATOM 709 C CA . ALA A 1 87 ? 9.933 -11.671 -0.200 1.00 88.06 87 ALA A CA 1
ATOM 710 C C . ALA A 1 87 ? 9.712 -11.533 -1.721 1.00 88.06 87 ALA A C 1
ATOM 712 O O . ALA A 1 87 ? 9.937 -12.487 -2.468 1.00 88.06 87 ALA A O 1
ATOM 713 N N . LEU A 1 88 ? 9.274 -10.365 -2.206 1.00 85.38 88 LEU A N 1
ATOM 714 C CA . LEU A 1 88 ? 9.049 -10.126 -3.629 1.00 85.38 88 LEU A CA 1
ATOM 715 C C . LEU A 1 88 ? 10.384 -9.926 -4.347 1.00 85.38 88 LEU A C 1
ATOM 717 O O . LEU A 1 88 ? 11.019 -8.886 -4.219 1.00 85.38 88 LEU A O 1
ATOM 721 N N . ALA A 1 89 ? 10.770 -10.894 -5.180 1.00 75.38 89 ALA A N 1
ATOM 722 C CA . ALA A 1 89 ? 12.060 -10.916 -5.882 1.00 75.38 89 ALA A CA 1
ATOM 723 C C . ALA A 1 89 ? 12.353 -9.687 -6.774 1.00 75.38 89 ALA A C 1
ATOM 725 O O . ALA A 1 89 ? 13.498 -9.462 -7.154 1.00 75.38 89 ALA A O 1
ATOM 726 N N . PHE A 1 90 ? 11.333 -8.902 -7.137 1.00 75.31 90 PHE A N 1
ATOM 727 C CA . PHE A 1 90 ? 11.479 -7.681 -7.937 1.00 75.31 90 PHE A CA 1
ATOM 728 C C . PHE A 1 90 ? 11.611 -6.399 -7.095 1.00 75.31 90 PHE A C 1
ATOM 730 O O . PHE A 1 90 ? 11.906 -5.338 -7.651 1.00 75.31 90 PHE A O 1
ATOM 737 N N . LEU A 1 91 ? 11.374 -6.468 -5.780 1.00 73.25 91 LEU A N 1
ATOM 738 C CA . LEU A 1 91 ? 11.676 -5.388 -4.848 1.00 73.25 91 LEU A CA 1
ATOM 739 C C . LEU A 1 91 ? 13.108 -5.598 -4.358 1.00 73.25 91 LEU A C 1
ATOM 741 O O . LEU A 1 91 ? 13.397 -6.517 -3.599 1.00 73.25 91 LEU A O 1
ATOM 745 N N . LYS A 1 92 ? 14.028 -4.766 -4.848 1.00 65.50 92 LYS A N 1
ATOM 746 C CA . LYS A 1 92 ? 15.408 -4.765 -4.367 1.00 65.50 92 LYS A CA 1
ATOM 747 C C . LYS A 1 92 ? 15.403 -4.174 -2.953 1.00 65.50 92 LYS A C 1
ATOM 749 O O . LYS A 1 92 ? 15.014 -3.019 -2.795 1.00 65.50 92 LYS A O 1
ATOM 754 N N . SER A 1 93 ? 15.761 -4.989 -1.962 1.00 58.12 93 SER A N 1
ATOM 755 C CA . SER A 1 93 ? 15.917 -4.602 -0.553 1.00 58.12 93 SER A CA 1
ATOM 756 C C . SER A 1 93 ? 17.179 -3.789 -0.314 1.00 58.12 93 SER A C 1
ATOM 758 O O . SER A 1 93 ? 18.210 -4.173 -0.920 1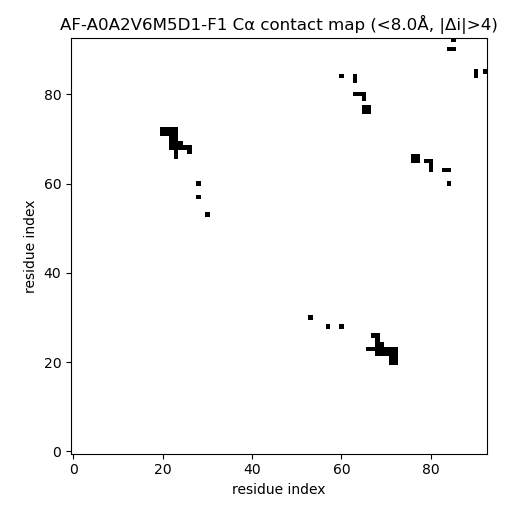.00 58.12 93 SER A O 1
#

Nearest PDB structures (foldseek):
  6izt-assembly2_B  TM=8.305E-01  e=1.476E+00  Haemophilus influenzae
  7ri4-assembly1_A  TM=8.061E-01  e=1.708E+00  Escherichia coli

Secondary structure (DSSP, 8-state):
----------------PPPPPPB-----------S-GGGTTSHHHHHHHHHHHHHHHHHHHHTT-S--TTSBP-HHHHHHHHHHHHT-TTS--

Foldseek 3Di:
DDDDDDDDDDDDDPDPDPDPFDFAADDDDDDDPPDDCPVVPDDPVVVVVVVVVVVVVVVVLVVLQPDDGGDGDDVVSVVVSVVSLVVPPPDDD

Solvent-accessible surface area (backbone atoms only — not comparable to full-atom values): 6360 Å² total; per-residue (Å²): 143,80,86,85,83,85,80,82,80,82,82,81,76,82,77,79,75,79,76,80,81,57,54,36,70,84,86,86,85,80,86,78,81,84,68,73,82,86,72,77,89,58,73,75,64,50,62,49,51,52,51,52,48,55,52,49,52,48,62,51,54,61,72,56,46,73,71,53,68,68,34,74,63,50,72,69,44,53,57,51,25,52,53,53,51,67,67,35,89,86,51,86,127